Protein AF-A0A8T5MQ95-F1 (afdb_monomer_lite)

Secondary structure (DSSP, 8-state):
-PPPPHHHHHHHHHT--TT--HHHHHHHHHHHHHHT-GGG-TT-HHHHHHHHHHHHHHHHHHHTTTS-HHHHH--HHHHHHHHHHHH---HHHHHHHHHHHHT-SSHHHHHHHHHHHHHHTT--

Foldseek 3Di:
DPDDDPLVVLCVLLVHDPPDDLVSLVVSLLVLLQVLPLVNPPPCVLVSLLSNLSSVVSSVVSNVPHDPPVCVPDALVRVVVVCCVSRVQDPVNLVVQLVVQCPDPDPSSNVSSVVSCVSNVSVD

Sequence (124 aa):
MKKPSETDDYYERLGISKNASLDEIKGAYRKLAMVYHPDKNPGKENESKLEFIAVGEAYELLSGKGENKNYQNLNSEEKFDYFQKLFGITFEDMARITKMLSESDDERVRYLGKILKRTIGGLF

Structure (mmCIF, N/CA/C/O backbone):
data_AF-A0A8T5MQ95-F1
#
_entry.id   AF-A0A8T5MQ95-F1
#
loop_
_atom_site.group_PDB
_atom_site.id
_atom_site.type_symbol
_atom_site.label_atom_id
_atom_site.label_alt_id
_atom_site.label_comp_id
_atom_site.label_asym_id
_atom_site.label_entity_id
_atom_site.label_seq_id
_atom_site.pdbx_PDB_ins_code
_atom_site.Cartn_x
_atom_site.Cartn_y
_atom_site.Cartn_z
_atom_site.occupancy
_atom_site.B_iso_or_equiv
_atom_site.auth_seq_id
_atom_site.auth_comp_id
_atom_site.auth_asym_id
_atom_site.auth_atom_id
_atom_site.pdbx_PDB_model_num
ATOM 1 N N . MET A 1 1 ? -25.014 10.578 -13.116 1.00 38.22 1 MET A N 1
ATOM 2 C CA . MET A 1 1 ? -24.381 9.331 -12.635 1.00 38.22 1 MET A CA 1
ATOM 3 C C . MET A 1 1 ? -23.894 9.579 -11.216 1.00 38.22 1 MET A C 1
ATOM 5 O O . MET A 1 1 ? -23.172 10.548 -11.015 1.00 38.22 1 MET A O 1
ATOM 9 N N . LYS A 1 2 ? -24.361 8.812 -10.220 1.00 32.72 2 LYS A N 1
ATOM 10 C CA . LYS A 1 2 ? -23.822 8.899 -8.852 1.00 32.72 2 LYS A CA 1
ATOM 11 C C . LYS A 1 2 ? -22.369 8.430 -8.920 1.00 32.72 2 LYS A C 1
ATOM 13 O O . LYS A 1 2 ? -22.144 7.324 -9.398 1.00 32.72 2 LYS A O 1
ATOM 18 N N . LYS A 1 3 ? -21.408 9.266 -8.517 1.00 33.38 3 LYS A N 1
ATOM 19 C CA . LYS A 1 3 ? -20.031 8.801 -8.310 1.00 33.38 3 LYS A CA 1
ATOM 20 C C . LYS A 1 3 ? -20.117 7.663 -7.279 1.00 33.38 3 LYS A C 1
ATOM 22 O O . LYS A 1 3 ? -20.703 7.923 -6.222 1.00 33.38 3 LYS A O 1
ATOM 27 N N . PRO A 1 4 ? -19.652 6.435 -7.570 1.00 39.44 4 PRO A N 1
ATOM 28 C CA . PRO A 1 4 ? -19.453 5.464 -6.505 1.00 39.44 4 PRO A CA 1
ATOM 29 C C . PRO A 1 4 ? -18.586 6.153 -5.449 1.00 39.44 4 PRO A C 1
ATOM 31 O O . PRO A 1 4 ? -17.660 6.893 -5.790 1.00 39.44 4 PRO A O 1
ATOM 34 N N . SER A 1 5 ? -18.962 6.056 -4.174 1.00 48.75 5 SER A N 1
ATOM 35 C CA . SER A 1 5 ? -18.092 6.570 -3.117 1.00 48.75 5 SER A CA 1
ATOM 36 C C . SER A 1 5 ? -16.754 5.856 -3.262 1.00 48.75 5 SER A C 1
ATOM 38 O O . SER A 1 5 ? -16.769 4.633 -3.349 1.00 48.75 5 SER A O 1
ATOM 40 N N . GLU A 1 6 ? -15.638 6.585 -3.275 1.00 55.69 6 GLU A N 1
ATOM 41 C CA . GLU A 1 6 ? -14.278 6.049 -3.481 1.00 55.69 6 GLU A CA 1
ATOM 42 C C . GLU A 1 6 ? -14.005 4.777 -2.651 1.00 55.69 6 GLU A C 1
ATOM 44 O O . GLU A 1 6 ? -13.314 3.872 -3.095 1.00 55.69 6 GLU A O 1
ATOM 49 N N . THR A 1 7 ? -14.644 4.647 -1.483 1.00 57.78 7 THR A N 1
ATOM 50 C CA . THR A 1 7 ? -14.595 3.471 -0.605 1.00 57.78 7 THR A CA 1
ATOM 51 C C . THR A 1 7 ? -15.155 2.172 -1.183 1.00 57.78 7 THR A C 1
ATOM 53 O O . THR A 1 7 ? -14.647 1.111 -0.840 1.00 57.78 7 THR A O 1
ATOM 56 N N . ASP A 1 8 ? -16.194 2.224 -2.015 1.00 61.31 8 ASP A N 1
ATOM 57 C CA . ASP A 1 8 ? -16.818 1.027 -2.595 1.00 61.31 8 ASP A CA 1
ATOM 58 C C . ASP A 1 8 ? -15.908 0.385 -3.647 1.00 61.31 8 ASP A C 1
ATOM 60 O O . ASP A 1 8 ? -15.732 -0.834 -3.643 1.00 61.31 8 ASP A O 1
ATOM 64 N N . ASP A 1 9 ? -15.244 1.220 -4.448 1.00 69.94 9 ASP A N 1
ATOM 65 C CA . ASP A 1 9 ? -14.266 0.788 -5.446 1.00 69.94 9 ASP A CA 1
ATOM 66 C C . ASP A 1 9 ? -13.052 0.108 -4.782 1.00 69.94 9 ASP A C 1
ATOM 68 O O . ASP A 1 9 ? -12.449 -0.791 -5.364 1.00 69.94 9 ASP A O 1
ATOM 72 N N . TYR A 1 10 ? -12.696 0.474 -3.543 1.00 77.94 10 TYR A N 1
ATOM 73 C CA . TYR A 1 10 ? -11.583 -0.152 -2.817 1.00 77.94 10 TYR A CA 1
ATOM 74 C C . TYR A 1 10 ? -11.891 -1.568 -2.323 1.00 77.94 10 TYR A C 1
ATOM 76 O O . TYR A 1 10 ? -11.011 -2.428 -2.379 1.00 77.94 10 TYR A O 1
ATOM 84 N N . TYR A 1 11 ? -13.121 -1.845 -1.876 1.00 78.62 11 TYR A N 1
ATOM 85 C CA . TYR A 1 11 ? -13.511 -3.210 -1.494 1.00 78.62 11 TYR A CA 1
ATOM 86 C C . TYR A 1 11 ? -13.544 -4.128 -2.719 1.00 78.62 11 TYR A C 1
ATOM 88 O O . TYR A 1 11 ? -13.056 -5.256 -2.656 1.00 78.62 11 TYR A O 1
ATOM 96 N N . GLU A 1 12 ? -14.039 -3.619 -3.851 1.00 81.00 12 GLU A N 1
ATOM 97 C CA . GLU A 1 12 ? -14.033 -4.340 -5.126 1.00 81.00 12 GLU A CA 1
ATOM 98 C C . GLU A 1 12 ? -12.609 -4.582 -5.641 1.00 81.00 12 GLU A C 1
ATOM 100 O O . GLU A 1 12 ? -12.287 -5.705 -6.028 1.00 81.00 12 GLU A O 1
ATOM 105 N N . ARG A 1 13 ? -11.719 -3.583 -5.557 1.00 80.12 13 ARG A N 1
ATOM 106 C CA . ARG A 1 13 ? -10.292 -3.728 -5.907 1.00 80.12 13 ARG A CA 1
ATOM 107 C C . ARG A 1 13 ? -9.564 -4.746 -5.037 1.00 80.12 13 ARG A C 1
ATOM 109 O O . ARG A 1 13 ? -8.720 -5.482 -5.541 1.00 80.12 13 ARG A O 1
ATOM 116 N N . LEU A 1 14 ? -9.887 -4.809 -3.745 1.00 80.31 14 LEU A N 1
ATOM 117 C CA . LEU A 1 14 ? -9.362 -5.843 -2.852 1.00 80.31 14 LEU A CA 1
ATOM 118 C C . LEU A 1 14 ? -10.061 -7.202 -3.035 1.00 80.31 14 LEU A C 1
ATOM 120 O O . LEU A 1 14 ? -9.588 -8.206 -2.505 1.00 80.31 14 LEU A O 1
ATOM 124 N N . GLY A 1 15 ? -11.159 -7.263 -3.793 1.00 82.94 15 GLY A N 1
ATOM 125 C CA . GLY A 1 15 ? -11.932 -8.484 -4.017 1.00 82.94 15 GLY A CA 1
ATOM 126 C C . GLY A 1 15 ? -12.598 -9.014 -2.745 1.00 82.94 15 GLY A C 1
ATOM 127 O O . GLY A 1 15 ? -12.710 -10.227 -2.569 1.00 82.94 15 GLY A O 1
ATOM 128 N N . ILE A 1 16 ? -12.997 -8.120 -1.841 1.00 84.44 16 ILE A N 1
ATOM 129 C CA . ILE A 1 16 ? -13.565 -8.451 -0.529 1.00 84.44 16 ILE A CA 1
ATOM 130 C C . ILE A 1 16 ? -14.916 -7.767 -0.316 1.00 84.44 16 ILE A C 1
ATOM 132 O O . ILE A 1 16 ? -15.284 -6.811 -0.995 1.00 84.44 16 ILE A O 1
ATOM 136 N N . SER A 1 17 ? -15.675 -8.265 0.658 1.00 85.12 17 SER A N 1
ATOM 137 C CA . SER A 1 17 ? -16.956 -7.671 1.042 1.00 85.12 17 SER A CA 1
AT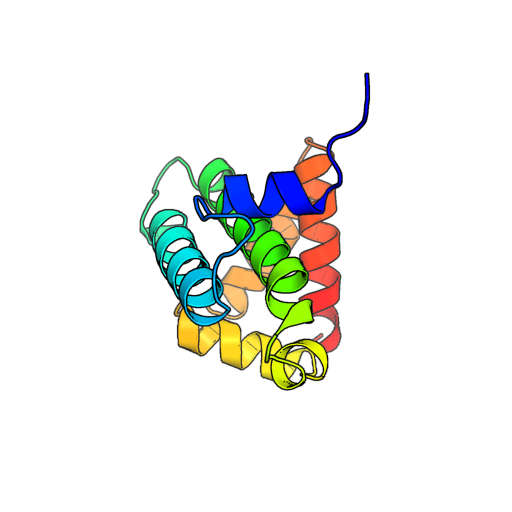OM 138 C C . SER A 1 17 ? -16.773 -6.291 1.683 1.00 85.12 17 SER A C 1
ATOM 140 O O . SER A 1 17 ? -15.810 -6.061 2.407 1.00 85.12 17 SER A O 1
ATOM 142 N N . LYS A 1 18 ? -17.759 -5.400 1.526 1.00 80.38 18 LYS A N 1
ATOM 143 C CA . LYS A 1 18 ? -17.823 -4.112 2.249 1.00 80.38 18 LYS A CA 1
ATOM 144 C C . LYS A 1 18 ? -17.905 -4.271 3.772 1.00 80.38 18 LYS A C 1
ATOM 146 O O . LYS A 1 18 ? -17.618 -3.331 4.505 1.00 80.38 18 LYS A O 1
ATOM 151 N N . ASN A 1 19 ? -18.298 -5.460 4.231 1.00 80.38 19 ASN A N 1
ATOM 152 C CA . ASN A 1 19 ? -18.332 -5.844 5.642 1.00 80.38 19 ASN A CA 1
ATOM 153 C C . ASN A 1 19 ? -17.084 -6.640 6.062 1.00 80.38 19 ASN A C 1
ATOM 155 O O . ASN A 1 19 ? -17.101 -7.259 7.123 1.00 80.38 19 ASN A O 1
ATOM 159 N N . ALA A 1 20 ? -16.047 -6.689 5.219 1.00 80.81 20 ALA A N 1
ATOM 160 C CA . ALA A 1 20 ? -14.826 -7.422 5.514 1.00 80.81 20 ALA A CA 1
ATOM 161 C C . ALA A 1 20 ? -14.187 -6.915 6.809 1.00 80.81 20 ALA A C 1
ATOM 163 O O . ALA A 1 20 ? -14.053 -5.712 7.049 1.00 80.81 20 ALA A O 1
ATOM 164 N N . SER A 1 21 ? -13.773 -7.869 7.632 1.00 81.62 21 SER A N 1
ATOM 165 C CA . SER A 1 21 ? -12.958 -7.627 8.809 1.00 81.62 21 SER A CA 1
ATOM 166 C C . SER A 1 21 ? -11.590 -7.068 8.417 1.00 81.62 21 SER A C 1
ATOM 168 O O . SER A 1 21 ? -11.107 -7.219 7.291 1.00 81.62 21 SER A O 1
ATOM 170 N N . LEU A 1 22 ? -10.913 -6.445 9.379 1.00 76.31 22 LEU A N 1
ATOM 171 C CA . LEU A 1 22 ? -9.564 -5.937 9.159 1.00 76.31 22 LEU A CA 1
ATOM 172 C C . LEU A 1 22 ? -8.580 -7.044 8.750 1.00 76.31 22 LEU A C 1
ATOM 174 O O . LEU A 1 22 ? -7.671 -6.798 7.956 1.00 76.31 22 LEU A O 1
ATOM 178 N N . ASP A 1 23 ? -8.760 -8.255 9.269 1.00 75.06 23 ASP A N 1
ATOM 179 C CA . ASP A 1 23 ? -7.913 -9.396 8.928 1.00 75.06 23 ASP A CA 1
ATOM 180 C C . ASP A 1 23 ? -8.133 -9.863 7.487 1.00 75.06 23 ASP A C 1
ATOM 182 O O . ASP A 1 23 ? -7.166 -10.212 6.806 1.00 75.06 23 ASP A O 1
ATOM 186 N N . GLU A 1 24 ? -9.366 -9.779 6.982 1.00 79.19 24 GLU A N 1
ATOM 187 C CA . GLU A 1 24 ? -9.685 -10.016 5.571 1.00 79.19 24 GLU A CA 1
ATOM 188 C C . GLU A 1 24 ? -9.099 -8.925 4.670 1.00 79.19 24 GLU A C 1
ATOM 190 O O . GLU A 1 24 ? -8.506 -9.245 3.642 1.00 79.19 24 GLU A O 1
ATOM 195 N N . ILE A 1 25 ? -9.162 -7.655 5.086 1.00 81.19 25 ILE A N 1
ATOM 196 C CA . ILE A 1 25 ? -8.530 -6.528 4.378 1.00 81.19 25 ILE A CA 1
ATOM 197 C C . ILE A 1 25 ? -7.005 -6.726 4.296 1.00 81.19 25 ILE A C 1
ATOM 199 O O . ILE A 1 25 ? -6.418 -6.632 3.217 1.00 81.19 25 ILE A O 1
ATOM 203 N N . LYS A 1 26 ? -6.353 -7.082 5.414 1.00 77.50 26 LYS A N 1
ATOM 204 C CA . LYS A 1 26 ? -4.914 -7.410 5.469 1.00 77.50 26 LYS A CA 1
ATOM 205 C C . LYS A 1 26 ? -4.576 -8.639 4.622 1.00 77.50 26 LYS A C 1
ATOM 207 O O . LYS A 1 26 ? -3.544 -8.670 3.954 1.00 77.50 26 LYS A O 1
ATOM 212 N N . GLY A 1 27 ? -5.416 -9.671 4.666 1.00 75.94 27 GLY A N 1
ATOM 213 C CA . GLY A 1 27 ? -5.249 -10.901 3.894 1.00 75.94 27 GLY A CA 1
ATOM 214 C C . GLY A 1 27 ? -5.328 -10.660 2.388 1.00 75.94 27 GLY A C 1
ATOM 215 O O . GLY A 1 27 ? -4.444 -11.100 1.653 1.00 75.94 27 GLY A O 1
ATOM 216 N N . ALA A 1 28 ? -6.341 -9.916 1.947 1.00 80.12 28 ALA A N 1
ATOM 217 C CA . ALA A 1 28 ? -6.542 -9.545 0.553 1.00 80.12 28 ALA A CA 1
ATOM 218 C C . ALA A 1 28 ? -5.406 -8.668 0.027 1.00 80.12 28 ALA A C 1
ATOM 220 O O . ALA A 1 28 ? -4.840 -8.972 -1.022 1.00 80.12 28 ALA A O 1
ATOM 221 N N . TYR A 1 29 ? -5.002 -7.659 0.804 1.00 80.50 29 TYR A N 1
ATOM 222 C CA . TYR A 1 29 ? -3.854 -6.817 0.486 1.00 80.50 29 TYR A CA 1
ATOM 223 C C . TYR A 1 29 ? -2.581 -7.642 0.270 1.00 80.50 29 TYR A C 1
ATOM 225 O O . TYR A 1 29 ? -1.980 -7.566 -0.798 1.00 80.50 29 TYR A O 1
ATOM 233 N N . ARG A 1 30 ? -2.209 -8.506 1.228 1.00 75.69 30 ARG A N 1
ATOM 234 C CA . ARG A 1 30 ? -1.020 -9.372 1.107 1.00 75.69 30 ARG A CA 1
ATOM 235 C C . ARG A 1 30 ? -1.079 -10.264 -0.132 1.00 75.69 30 ARG A C 1
ATOM 237 O O . ARG A 1 30 ? -0.092 -10.385 -0.852 1.00 75.69 30 ARG A O 1
ATOM 244 N N . LYS A 1 31 ? -2.238 -10.873 -0.396 1.00 76.12 31 LYS A N 1
ATOM 245 C CA . LYS A 1 31 ? -2.437 -11.758 -1.548 1.00 76.12 31 LYS A CA 1
ATOM 246 C C . LYS A 1 31 ? -2.253 -11.007 -2.866 1.00 76.12 31 LYS A C 1
ATOM 248 O O . LYS A 1 31 ? -1.511 -11.468 -3.727 1.00 76.12 31 LYS A O 1
ATOM 253 N N . LEU A 1 32 ? -2.908 -9.862 -3.019 1.00 78.44 32 LEU A N 1
ATOM 254 C CA . LEU A 1 32 ? -2.869 -9.076 -4.250 1.00 78.44 32 LEU A CA 1
ATOM 255 C C . LEU A 1 32 ? -1.510 -8.412 -4.461 1.00 78.44 32 LEU A C 1
ATOM 257 O O . LEU A 1 32 ? -0.990 -8.437 -5.567 1.00 78.44 32 LEU A O 1
ATOM 261 N N . ALA A 1 33 ? -0.872 -7.928 -3.401 1.00 73.56 33 ALA A N 1
ATOM 262 C CA . ALA A 1 33 ? 0.479 -7.389 -3.467 1.00 73.56 33 ALA A CA 1
ATOM 263 C C . ALA A 1 33 ? 1.516 -8.446 -3.904 1.00 73.56 33 ALA A C 1
ATOM 265 O O . ALA A 1 33 ? 2.432 -8.135 -4.660 1.00 73.56 33 ALA A O 1
ATOM 266 N N . MET A 1 34 ? 1.342 -9.718 -3.519 1.00 68.81 34 MET A N 1
ATOM 267 C CA . MET A 1 34 ? 2.154 -10.821 -4.053 1.00 68.81 34 MET A CA 1
ATOM 268 C C . MET A 1 34 ? 1.828 -11.153 -5.513 1.00 68.81 34 MET A C 1
ATOM 270 O O . MET A 1 34 ? 2.733 -11.514 -6.261 1.00 68.81 34 MET A O 1
ATOM 274 N N . VAL A 1 35 ? 0.555 -11.082 -5.915 1.00 73.06 35 VAL A N 1
ATOM 275 C CA . VAL A 1 35 ? 0.116 -11.339 -7.300 1.00 73.06 35 VAL A CA 1
ATOM 276 C C . VAL A 1 35 ? 0.640 -10.263 -8.241 1.00 73.06 35 VAL A C 1
ATOM 278 O O . VAL A 1 35 ? 1.082 -10.581 -9.337 1.00 73.06 35 VAL A O 1
ATOM 281 N N . TYR A 1 36 ? 0.645 -9.014 -7.791 1.00 75.50 36 TYR A N 1
ATOM 282 C CA . TYR A 1 36 ? 1.067 -7.852 -8.561 1.00 75.50 36 TYR A CA 1
ATOM 283 C C . TYR A 1 36 ? 2.532 -7.467 -8.327 1.00 75.50 36 TYR A C 1
ATOM 285 O O . TYR A 1 36 ? 2.980 -6.414 -8.777 1.00 75.50 36 TYR A O 1
ATOM 293 N N . HIS A 1 37 ? 3.309 -8.327 -7.663 1.00 70.88 37 HIS A N 1
ATOM 294 C CA . HIS A 1 37 ? 4.733 -8.086 -7.473 1.00 70.88 37 HIS A CA 1
ATOM 295 C C . HIS A 1 37 ? 5.451 -8.044 -8.836 1.00 70.88 37 HIS A C 1
ATOM 297 O O . HIS A 1 37 ? 5.244 -8.955 -9.650 1.00 70.88 37 HIS A O 1
ATOM 303 N N . PRO A 1 38 ? 6.309 -7.041 -9.104 1.00 65.69 38 PRO A N 1
ATOM 304 C CA . PRO A 1 38 ? 6.994 -6.903 -10.390 1.00 65.69 38 PRO A CA 1
ATOM 305 C C . PRO A 1 38 ? 7.841 -8.134 -10.746 1.00 65.69 38 PRO A C 1
ATOM 307 O O . PRO A 1 38 ? 7.793 -8.579 -11.888 1.00 65.69 38 PRO A O 1
ATOM 310 N N . ASP A 1 39 ? 8.506 -8.766 -9.771 1.00 69.25 39 ASP A N 1
ATOM 311 C CA . ASP A 1 39 ? 9.303 -9.985 -10.017 1.00 69.25 39 ASP A CA 1
ATOM 312 C C . ASP A 1 39 ? 8.478 -11.181 -10.505 1.00 69.25 39 ASP A C 1
ATOM 314 O O . ASP A 1 39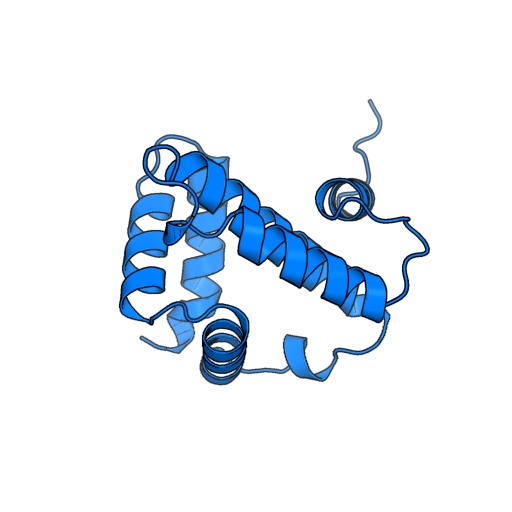 ? 9.009 -12.080 -11.153 1.00 69.25 39 ASP A O 1
ATOM 318 N N . LYS A 1 40 ? 7.177 -11.220 -10.192 1.00 67.06 40 LYS A N 1
ATOM 319 C CA . LYS A 1 40 ? 6.283 -12.306 -10.621 1.00 67.06 40 LYS A CA 1
ATOM 320 C C . LYS A 1 40 ? 5.577 -12.013 -11.943 1.00 67.06 40 LYS A C 1
ATOM 322 O O . LYS A 1 40 ? 4.895 -12.895 -12.458 1.00 67.06 40 LYS A O 1
ATOM 327 N N . ASN A 1 41 ? 5.754 -10.812 -12.497 1.00 74.56 41 ASN A N 1
ATOM 328 C CA . ASN A 1 41 ? 5.094 -10.362 -13.721 1.00 74.56 41 ASN A CA 1
ATOM 329 C C . ASN A 1 41 ? 6.095 -9.775 -14.733 1.00 74.56 41 ASN A C 1
ATOM 331 O O . ASN A 1 41 ? 5.976 -8.604 -15.113 1.00 74.56 41 ASN A O 1
ATOM 335 N N . PRO A 1 42 ? 7.077 -10.576 -15.192 1.00 73.06 42 PRO A N 1
ATOM 336 C CA . PRO A 1 42 ? 8.019 -10.127 -16.209 1.00 73.06 42 PRO A CA 1
ATOM 337 C C . PRO A 1 42 ? 7.279 -9.789 -17.515 1.00 73.06 42 PRO A C 1
ATOM 339 O O . PRO A 1 42 ? 6.472 -10.580 -18.007 1.00 73.06 42 PRO A O 1
ATOM 342 N N . GLY A 1 43 ? 7.538 -8.606 -18.072 1.00 74.00 43 GLY A N 1
ATOM 343 C CA . GLY A 1 43 ? 6.892 -8.079 -19.281 1.00 74.00 43 GLY A CA 1
ATOM 344 C C . GLY A 1 43 ? 5.547 -7.371 -19.063 1.00 74.00 43 GLY A C 1
ATOM 345 O O . GLY A 1 43 ? 4.976 -6.858 -20.026 1.00 74.00 43 GLY A O 1
ATOM 346 N N . LYS A 1 44 ? 5.030 -7.329 -17.827 1.00 75.50 44 LYS A N 1
ATOM 347 C CA . LYS A 1 44 ? 3.814 -6.584 -17.438 1.00 75.50 44 LYS A CA 1
ATOM 348 C C . LYS A 1 44 ? 4.049 -5.674 -16.239 1.00 75.50 44 LYS A C 1
ATOM 350 O O . LYS A 1 44 ? 3.126 -5.330 -15.503 1.00 75.50 44 LYS A O 1
ATOM 355 N N . GLU A 1 45 ? 5.290 -5.248 -16.047 1.00 71.56 45 GLU A N 1
ATOM 356 C CA . GLU A 1 45 ? 5.729 -4.524 -14.861 1.00 71.56 45 GLU A CA 1
ATOM 357 C C . GLU A 1 45 ? 4.902 -3.259 -14.628 1.00 71.56 45 GLU A C 1
ATOM 359 O O . GLU A 1 45 ? 4.660 -2.900 -13.482 1.00 71.56 45 GLU A O 1
ATOM 364 N N . ASN A 1 46 ? 4.449 -2.590 -15.690 1.00 67.62 46 ASN A N 1
ATOM 365 C CA . ASN A 1 46 ? 3.625 -1.390 -15.577 1.00 67.62 46 ASN A CA 1
ATOM 366 C C . ASN A 1 46 ? 2.232 -1.704 -15.021 1.00 67.62 46 ASN A C 1
ATOM 368 O O . ASN A 1 46 ? 1.850 -1.116 -14.016 1.00 67.62 46 ASN A O 1
ATOM 372 N N . GLU A 1 47 ? 1.506 -2.653 -15.615 1.00 72.06 47 GLU A N 1
ATOM 373 C CA . GLU A 1 47 ? 0.169 -3.062 -15.154 1.00 72.06 47 GLU A CA 1
ATOM 374 C C . GLU A 1 47 ? 0.222 -3.593 -13.719 1.00 72.06 47 GLU A C 1
ATOM 376 O O . GLU A 1 47 ? -0.543 -3.158 -12.861 1.00 72.06 47 GLU A O 1
ATOM 381 N N . SER A 1 48 ? 1.191 -4.461 -13.421 1.00 74.31 48 SER A N 1
ATOM 382 C CA . SER A 1 48 ? 1.365 -5.011 -12.077 1.00 74.31 48 SER A CA 1
ATOM 383 C C . SER A 1 48 ? 1.706 -3.932 -11.051 1.00 74.31 48 SER A C 1
ATOM 385 O O . SER A 1 48 ? 1.156 -3.938 -9.958 1.00 74.31 48 SER A O 1
ATOM 387 N N . LYS A 1 49 ? 2.528 -2.934 -11.393 1.00 69.00 49 LYS A N 1
ATOM 388 C CA . LYS A 1 49 ? 2.789 -1.811 -10.478 1.00 69.00 49 LYS A CA 1
ATOM 389 C C . LYS A 1 49 ? 1.540 -0.971 -10.219 1.00 69.00 49 LYS A C 1
ATOM 391 O O . LYS A 1 49 ? 1.340 -0.554 -9.084 1.00 69.00 49 LYS A O 1
ATOM 396 N N . LEU A 1 50 ? 0.700 -0.728 -11.226 1.00 73.12 50 LEU A N 1
ATOM 397 C CA . LEU A 1 50 ? -0.543 0.031 -11.033 1.00 73.12 50 LEU A CA 1
ATOM 398 C C . LEU A 1 50 ? -1.490 -0.667 -10.077 1.00 73.12 50 LEU A C 1
ATOM 400 O O . LEU A 1 50 ? -1.992 -0.040 -9.144 1.00 73.12 50 LEU A O 1
ATOM 404 N N . GLU A 1 51 ? -1.674 -1.965 -10.275 1.00 79.12 51 GLU A N 1
ATOM 405 C CA . GLU A 1 51 ? -2.510 -2.764 -9.396 1.00 79.12 51 GLU A CA 1
ATOM 406 C C . GLU A 1 51 ? -1.905 -2.874 -7.992 1.00 79.12 51 GLU A C 1
ATOM 408 O O . GLU A 1 51 ? -2.616 -2.708 -7.006 1.00 79.12 51 GLU A O 1
ATOM 413 N N . PHE A 1 52 ? -0.584 -3.036 -7.869 1.00 77.19 52 PHE A N 1
ATOM 414 C CA . PHE A 1 52 ? 0.099 -3.060 -6.572 1.00 77.19 52 PHE A CA 1
ATOM 415 C C . PHE A 1 52 ? -0.174 -1.792 -5.750 1.00 77.19 52 PHE A C 1
ATOM 417 O O . PHE A 1 52 ? -0.499 -1.869 -4.564 1.00 77.19 52 PHE A O 1
ATOM 424 N N . ILE A 1 53 ? -0.093 -0.618 -6.378 1.00 73.69 53 ILE A N 1
ATOM 425 C CA . ILE A 1 53 ? -0.285 0.657 -5.680 1.00 73.69 53 ILE A CA 1
ATOM 426 C C . ILE A 1 53 ? -1.761 0.905 -5.391 1.00 73.69 53 ILE A C 1
ATOM 428 O O . ILE A 1 53 ? -2.090 1.349 -4.296 1.00 73.69 53 ILE A O 1
ATOM 432 N N . ALA A 1 54 ? -2.653 0.579 -6.327 1.00 76.81 54 ALA A N 1
ATOM 433 C CA . ALA A 1 54 ? -4.089 0.690 -6.106 1.00 76.81 54 ALA A CA 1
ATOM 434 C C . ALA A 1 54 ? -4.572 -0.194 -4.947 1.00 76.81 54 ALA A C 1
ATOM 436 O O . ALA A 1 54 ? -5.438 0.203 -4.169 1.00 76.81 54 ALA A O 1
ATOM 437 N N . VAL A 1 55 ? -3.999 -1.391 -4.811 1.00 80.75 55 VAL A N 1
ATOM 438 C CA . VAL A 1 55 ? -4.273 -2.297 -3.691 1.00 80.75 55 VAL A CA 1
ATOM 439 C C . VAL A 1 55 ? -3.670 -1.744 -2.391 1.00 80.75 55 VAL A C 1
ATOM 441 O O . VAL A 1 55 ? -4.304 -1.845 -1.341 1.00 80.75 55 VAL A O 1
ATOM 444 N N . GLY A 1 56 ? -2.503 -1.095 -2.454 1.00 76.56 56 GLY A N 1
ATOM 445 C CA . GLY A 1 56 ? -1.933 -0.330 -1.340 1.00 76.56 56 GLY A CA 1
ATOM 446 C C . GLY A 1 56 ? -2.855 0.791 -0.858 1.00 76.56 56 GLY A C 1
ATOM 447 O O . GLY A 1 56 ? -3.184 0.841 0.321 1.00 76.56 56 GLY A O 1
ATOM 448 N N . GLU A 1 57 ? -3.350 1.633 -1.764 1.00 75.31 57 GLU A N 1
ATOM 449 C CA . GLU A 1 57 ? -4.286 2.724 -1.455 1.00 75.31 57 GLU A CA 1
ATOM 450 C C . GLU A 1 57 ? -5.596 2.203 -0.846 1.00 75.31 57 GLU A C 1
ATOM 452 O O . GLU A 1 57 ? -6.050 2.693 0.193 1.00 75.31 57 GLU A O 1
ATOM 457 N N . ALA A 1 58 ? -6.166 1.151 -1.441 1.00 80.12 58 ALA A N 1
ATOM 458 C CA . ALA A 1 58 ? -7.352 0.488 -0.915 1.00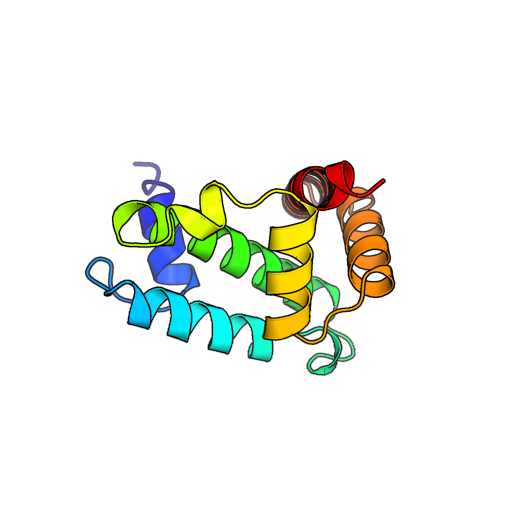 80.12 58 ALA A CA 1
ATOM 459 C C . ALA A 1 58 ? -7.120 -0.029 0.513 1.00 80.12 58 ALA A C 1
ATOM 461 O O . ALA A 1 58 ? -7.962 0.149 1.392 1.00 80.12 58 ALA A O 1
ATOM 462 N N . TYR A 1 59 ? -5.956 -0.626 0.774 1.00 79.50 59 TYR A N 1
ATOM 463 C CA . TYR A 1 59 ? -5.579 -1.068 2.109 1.00 79.50 59 TYR A CA 1
ATOM 464 C C . TYR A 1 59 ? -5.444 0.102 3.093 1.00 79.50 59 TYR A C 1
ATOM 466 O O . TYR A 1 59 ? -5.981 0.018 4.199 1.00 79.50 59 TYR A O 1
ATOM 474 N N . GLU A 1 60 ? -4.789 1.205 2.720 1.00 73.75 60 GLU A N 1
ATOM 475 C CA . GLU A 1 60 ? -4.621 2.373 3.599 1.00 73.75 60 GLU A CA 1
ATOM 476 C C . GLU A 1 60 ? -5.963 2.998 4.007 1.00 73.75 60 GLU A C 1
ATOM 478 O O . GLU A 1 60 ? -6.178 3.301 5.186 1.00 73.75 60 GLU A O 1
ATOM 483 N N . LEU A 1 61 ? -6.887 3.141 3.053 1.00 74.62 61 LEU A N 1
ATOM 484 C CA . LEU A 1 61 ? -8.195 3.754 3.287 1.00 74.62 61 LEU A CA 1
ATOM 485 C C . LEU A 1 61 ? -9.156 2.829 4.041 1.00 74.62 61 LEU A C 1
ATOM 487 O O . LEU A 1 61 ? -9.880 3.287 4.929 1.00 74.62 61 LEU A O 1
ATOM 491 N N . LEU A 1 62 ? -9.152 1.528 3.737 1.00 75.69 62 LEU A N 1
ATOM 492 C CA . LEU A 1 62 ? -10.062 0.566 4.364 1.00 75.69 62 LEU A CA 1
ATOM 493 C C . LEU A 1 62 ? -9.579 0.095 5.741 1.00 75.69 62 LEU A C 1
ATOM 495 O O . LEU A 1 62 ? -10.392 -0.110 6.644 1.00 75.69 62 LEU A O 1
ATOM 499 N N . SER A 1 63 ? -8.264 -0.005 5.959 1.00 69.75 63 SER A N 1
ATOM 500 C CA . SER A 1 63 ? -7.711 -0.349 7.279 1.00 69.75 63 SER A CA 1
ATOM 501 C C . SER A 1 63 ? -7.915 0.755 8.332 1.00 69.75 63 SER A C 1
ATOM 503 O O . SER A 1 63 ? -7.889 0.473 9.534 1.00 69.75 63 SER A O 1
ATOM 505 N N . GLY A 1 64 ? -8.207 1.988 7.895 1.00 61.62 64 GLY A N 1
ATOM 506 C CA . GLY A 1 64 ? -8.427 3.177 8.725 1.00 61.62 64 GLY A CA 1
ATOM 507 C C . GLY A 1 64 ? -9.717 3.213 9.559 1.00 61.62 64 GLY A C 1
ATOM 508 O O . GLY A 1 64 ? -9.927 4.183 10.283 1.00 61.62 64 GLY A O 1
ATOM 509 N N . LYS A 1 65 ? -10.581 2.187 9.509 1.00 51.78 65 LYS A N 1
ATOM 510 C CA . LYS A 1 65 ? -11.797 2.114 10.351 1.00 51.78 65 LYS A CA 1
ATOM 511 C C . LYS A 1 65 ? -11.734 1.119 11.511 1.00 51.78 65 LYS A C 1
ATOM 513 O O . LYS A 1 65 ? -12.588 1.187 12.388 1.00 51.78 65 LYS A O 1
ATOM 518 N N . GLY A 1 66 ? -10.756 0.215 11.530 1.00 46.41 66 GLY A N 1
ATOM 519 C CA . GLY A 1 66 ? -10.746 -0.913 12.466 1.00 46.41 66 GLY A CA 1
ATOM 520 C C . GLY A 1 66 ? -9.605 -0.870 13.466 1.00 46.41 66 GLY A C 1
ATOM 521 O O . GLY A 1 66 ? -9.826 -0.672 14.649 1.00 46.41 66 GLY A O 1
ATOM 522 N N . GLU A 1 67 ? -8.371 -1.082 13.015 1.00 44.97 67 GLU A N 1
ATOM 523 C CA . GLU A 1 67 ? -7.284 -1.414 13.946 1.00 44.97 67 GLU A CA 1
ATOM 524 C C . GLU A 1 67 ? -5.910 -1.356 13.268 1.00 44.97 67 GLU A C 1
ATOM 526 O O . GLU A 1 67 ? -5.111 -2.294 13.265 1.00 44.97 67 GLU A O 1
ATOM 531 N N . ASN A 1 68 ? -5.603 -0.213 12.664 1.00 50.56 68 ASN A N 1
ATOM 532 C CA . ASN A 1 68 ? -4.205 0.124 12.435 1.00 50.56 68 ASN A CA 1
ATOM 533 C C . ASN A 1 68 ? -3.958 1.620 12.628 1.00 50.56 68 ASN A C 1
ATOM 535 O O . ASN A 1 68 ? -3.349 2.286 11.795 1.00 50.56 68 ASN A O 1
ATOM 539 N N . LYS A 1 69 ? -4.387 2.141 13.791 1.00 48.28 69 LYS A N 1
ATOM 540 C CA . LYS A 1 69 ? -3.866 3.417 14.314 1.00 48.28 69 LYS A CA 1
ATOM 541 C C . LYS A 1 69 ? -2.337 3.446 14.234 1.00 48.28 69 LYS A C 1
ATOM 543 O O . LYS A 1 69 ? -1.778 4.487 13.937 1.00 48.28 69 LYS A O 1
ATOM 548 N N . ASN A 1 70 ? -1.683 2.294 14.400 1.00 54.78 70 ASN A N 1
ATOM 549 C CA . ASN A 1 70 ? -0.241 2.159 14.238 1.00 54.78 70 ASN A CA 1
ATOM 550 C C . ASN A 1 70 ? 0.200 2.487 12.810 1.00 54.78 70 ASN A C 1
ATOM 552 O O . ASN A 1 70 ? 0.945 3.439 12.671 1.00 54.78 70 ASN A O 1
ATOM 556 N N . TYR A 1 71 ? -0.313 1.818 11.763 1.00 57.91 71 TYR A N 1
ATOM 557 C CA . TYR A 1 71 ? 0.098 2.080 10.368 1.00 57.91 71 TYR A CA 1
ATOM 558 C C . TYR A 1 71 ? -0.096 3.543 9.933 1.00 57.91 71 TYR A C 1
ATOM 560 O O . TYR A 1 71 ? 0.781 4.113 9.291 1.00 57.91 71 TYR A O 1
ATOM 568 N N . GLN A 1 72 ? -1.214 4.182 10.299 1.00 59.00 72 GLN A N 1
ATOM 569 C CA . GLN A 1 72 ? -1.418 5.597 9.962 1.00 59.00 72 GLN A CA 1
ATOM 570 C C . GLN A 1 72 ? -0.482 6.539 10.734 1.00 59.00 72 GLN A C 1
ATOM 572 O O . GLN A 1 72 ? -0.041 7.536 10.163 1.00 59.00 72 GLN A O 1
ATOM 577 N N . ASN A 1 73 ? -0.142 6.192 11.980 1.00 67.31 73 ASN A N 1
ATOM 578 C CA . ASN A 1 73 ? 0.795 6.940 12.820 1.00 67.31 73 ASN A CA 1
ATOM 579 C C . ASN A 1 73 ? 2.270 6.601 12.551 1.00 67.31 73 ASN A C 1
ATOM 581 O O . ASN A 1 73 ? 3.134 7.286 13.092 1.00 67.31 73 ASN A O 1
ATOM 585 N N . LEU A 1 74 ? 2.560 5.572 11.744 1.00 71.75 74 LEU A N 1
ATOM 586 C CA . LEU A 1 74 ? 3.926 5.234 11.362 1.00 71.75 74 LEU A CA 1
ATOM 587 C C . LEU A 1 74 ? 4.530 6.386 10.559 1.00 71.75 74 LEU A C 1
ATOM 589 O O . LEU A 1 74 ? 3.903 6.936 9.640 1.00 71.75 74 LEU A O 1
ATOM 593 N N . ASN A 1 75 ? 5.770 6.722 10.886 1.00 76.12 75 ASN A N 1
ATOM 594 C CA . ASN A 1 75 ? 6.565 7.623 10.070 1.00 76.12 75 ASN A CA 1
ATOM 595 C C . ASN A 1 75 ? 6.961 6.937 8.741 1.00 76.12 75 ASN A C 1
ATOM 597 O O . ASN A 1 75 ? 6.705 5.749 8.524 1.00 76.12 75 ASN A O 1
ATOM 601 N N . SER A 1 76 ? 7.551 7.689 7.809 1.00 71.56 76 SER A N 1
ATOM 602 C CA . SER A 1 76 ? 7.934 7.158 6.492 1.00 71.56 76 SER A CA 1
ATOM 603 C C . SER A 1 76 ? 8.891 5.963 6.568 1.00 71.56 76 SER A C 1
ATOM 605 O O . SER A 1 76 ? 8.763 5.047 5.760 1.00 71.56 76 SER A O 1
ATOM 607 N N . GLU A 1 77 ? 9.795 5.942 7.548 1.00 74.81 77 GLU A N 1
ATOM 608 C CA . GLU A 1 77 ? 10.763 4.862 7.764 1.00 74.81 77 GLU A CA 1
ATOM 609 C C . GLU A 1 77 ? 10.082 3.589 8.253 1.00 74.81 77 GLU A C 1
ATOM 611 O O . GLU A 1 77 ? 10.293 2.517 7.699 1.00 74.81 77 GLU A O 1
ATOM 616 N N . GLU A 1 78 ? 9.187 3.707 9.228 1.00 78.12 78 GLU A N 1
ATOM 617 C CA . GLU A 1 78 ? 8.441 2.572 9.765 1.00 78.12 78 GLU A CA 1
ATOM 618 C C . GLU A 1 78 ? 7.458 1.999 8.738 1.00 78.12 78 GLU A C 1
ATOM 620 O O . GLU A 1 78 ? 7.281 0.783 8.651 1.00 78.12 78 GLU A O 1
ATOM 625 N N . LYS A 1 79 ? 6.831 2.859 7.922 1.00 73.38 79 LYS A N 1
ATOM 626 C CA . LYS A 1 79 ? 6.026 2.408 6.779 1.00 73.38 79 LYS A CA 1
ATOM 627 C C . LYS A 1 79 ? 6.901 1.649 5.796 1.00 73.38 79 LYS A C 1
ATOM 629 O O . LYS A 1 79 ? 6.509 0.576 5.349 1.00 73.38 79 LYS A O 1
ATOM 634 N N . PHE A 1 80 ? 8.084 2.170 5.487 1.00 72.88 80 PHE A N 1
ATOM 635 C CA . PHE A 1 80 ? 9.011 1.516 4.578 1.00 72.88 80 PHE A CA 1
ATOM 636 C C . PHE A 1 80 ? 9.528 0.176 5.123 1.00 72.88 80 PHE A C 1
ATOM 638 O O . PHE A 1 80 ? 9.458 -0.805 4.393 1.00 72.88 80 PHE A O 1
ATOM 645 N N . ASP A 1 81 ? 9.928 0.077 6.395 1.00 74.44 81 ASP A N 1
ATOM 646 C CA . ASP A 1 81 ? 10.306 -1.196 7.039 1.00 74.44 81 ASP A CA 1
ATOM 647 C C . ASP A 1 81 ? 9.139 -2.195 7.026 1.00 74.44 81 ASP A C 1
ATOM 649 O O . ASP A 1 81 ? 9.314 -3.378 6.733 1.00 74.44 81 ASP A O 1
ATOM 653 N N . TYR A 1 82 ? 7.915 -1.717 7.261 1.00 72.44 82 TYR A N 1
ATOM 654 C CA . TYR A 1 82 ? 6.710 -2.534 7.149 1.00 72.44 82 TYR A CA 1
ATOM 655 C C . TYR A 1 82 ? 6.495 -3.058 5.718 1.00 72.44 82 TYR A C 1
ATOM 657 O O . TYR A 1 82 ? 6.225 -4.247 5.537 1.00 72.44 82 TYR A O 1
ATOM 665 N N . PHE A 1 83 ? 6.661 -2.214 4.695 1.00 68.69 83 PHE A N 1
ATOM 666 C CA . PHE A 1 83 ? 6.610 -2.621 3.285 1.00 68.69 83 PHE A CA 1
ATOM 667 C C . PHE A 1 83 ? 7.743 -3.591 2.926 1.00 68.69 83 PHE A C 1
ATOM 669 O O . PHE A 1 83 ? 7.495 -4.616 2.292 1.00 68.69 83 PHE A O 1
ATOM 676 N N . GLN A 1 84 ? 8.970 -3.314 3.362 1.00 72.19 84 GLN A N 1
ATOM 677 C CA . GLN A 1 84 ? 10.136 -4.155 3.118 1.00 72.19 84 GLN A CA 1
ATOM 678 C C . GLN A 1 84 ? 9.946 -5.544 3.739 1.00 72.19 84 GLN A C 1
ATOM 680 O O . GLN A 1 84 ? 10.145 -6.550 3.060 1.00 72.19 84 GLN A O 1
ATOM 685 N N . LYS A 1 85 ? 9.476 -5.628 4.991 1.00 69.31 85 LYS A N 1
ATOM 686 C CA . LYS A 1 85 ? 9.171 -6.905 5.664 1.00 69.31 85 LYS A CA 1
ATOM 687 C C . LYS A 1 85 ? 8.030 -7.674 5.013 1.00 69.31 85 LYS A C 1
ATOM 689 O O . LYS A 1 85 ? 8.058 -8.902 5.008 1.00 69.31 85 LYS A O 1
ATOM 694 N N . LEU A 1 86 ? 7.014 -6.981 4.504 1.00 62.94 86 LEU A N 1
ATOM 695 C CA . LEU A 1 86 ? 5.856 -7.631 3.894 1.00 62.94 86 LEU A CA 1
ATOM 696 C C . LEU A 1 86 ? 6.101 -8.109 2.464 1.00 62.94 86 LEU A C 1
ATOM 698 O O . LEU A 1 86 ? 5.537 -9.130 2.074 1.00 62.94 86 LEU A O 1
ATOM 702 N N . PHE A 1 87 ? 6.896 -7.375 1.687 1.00 63.09 87 PHE A N 1
ATOM 703 C CA . PHE A 1 87 ? 7.003 -7.587 0.241 1.00 63.09 87 PHE A CA 1
ATOM 704 C C . PHE A 1 87 ? 8.408 -7.932 -0.236 1.00 63.09 87 PHE A C 1
ATOM 706 O O . PHE A 1 87 ? 8.558 -8.321 -1.387 1.00 63.09 87 PHE A O 1
ATOM 713 N N . GLY A 1 88 ? 9.428 -7.811 0.616 1.00 65.00 88 GLY A N 1
ATOM 714 C CA . GLY A 1 88 ? 10.822 -8.000 0.211 1.00 65.00 88 GLY A CA 1
ATOM 715 C C . GLY A 1 88 ? 11.311 -6.945 -0.784 1.00 65.00 88 GLY A C 1
ATOM 716 O O . GLY A 1 88 ? 12.350 -7.136 -1.405 1.00 65.00 88 GLY A O 1
ATOM 717 N N . ILE A 1 89 ? 10.567 -5.847 -0.946 1.00 69.94 89 ILE A N 1
ATOM 718 C CA . ILE A 1 89 ? 10.898 -4.759 -1.864 1.00 69.94 89 ILE A CA 1
ATOM 719 C C . ILE A 1 89 ? 12.028 -3.934 -1.251 1.00 69.94 89 ILE A C 1
ATOM 721 O O . ILE A 1 89 ? 11.948 -3.521 -0.092 1.00 69.94 89 ILE A O 1
ATOM 725 N N . THR A 1 90 ? 13.075 -3.688 -2.035 1.00 76.94 90 THR A N 1
ATOM 726 C CA . THR A 1 90 ? 14.210 -2.867 -1.603 1.00 76.94 90 THR A CA 1
ATOM 727 C C . THR A 1 90 ? 13.919 -1.374 -1.742 1.00 76.94 90 THR A C 1
ATOM 729 O O . THR A 1 90 ? 12.958 -0.940 -2.388 1.00 76.94 90 THR A O 1
ATOM 732 N N . PHE A 1 91 ? 14.772 -0.554 -1.138 1.00 74.25 91 PHE A N 1
ATOM 733 C CA . PHE A 1 91 ? 14.662 0.895 -1.261 1.00 74.25 91 PHE A CA 1
ATOM 734 C C . PHE A 1 91 ? 14.910 1.341 -2.704 1.00 74.25 91 PHE A C 1
ATOM 736 O O . PHE A 1 91 ? 14.186 2.182 -3.2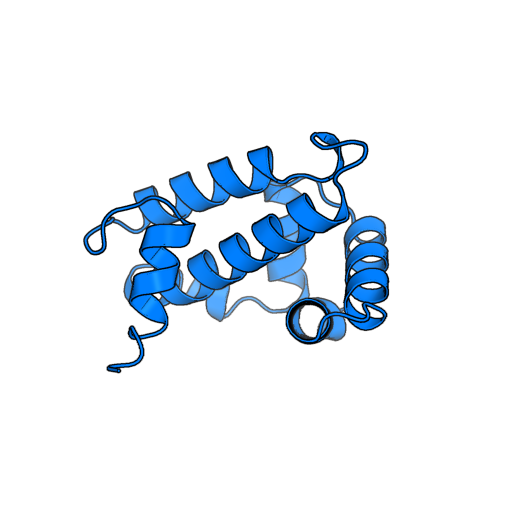39 1.00 74.25 91 PHE A O 1
ATOM 743 N N . GLU A 1 92 ? 15.876 0.711 -3.366 1.00 76.38 92 GLU A N 1
ATOM 744 C CA . GLU A 1 92 ? 16.216 0.916 -4.769 1.00 76.38 92 GLU A CA 1
ATOM 745 C C . GLU A 1 92 ? 15.033 0.592 -5.688 1.00 76.38 92 GLU A C 1
ATOM 747 O O . GLU A 1 92 ? 14.745 1.350 -6.620 1.00 76.38 92 GLU A O 1
ATOM 752 N N . ASP A 1 93 ? 14.301 -0.487 -5.400 1.00 72.25 93 ASP A N 1
ATOM 753 C CA . ASP A 1 93 ? 13.089 -0.840 -6.138 1.00 72.25 93 ASP A CA 1
ATOM 754 C C . ASP A 1 93 ? 12.013 0.234 -5.983 1.00 72.25 93 ASP A C 1
ATOM 756 O O . ASP A 1 93 ? 11.445 0.687 -6.981 1.00 72.25 93 ASP A O 1
ATOM 760 N N . MET A 1 94 ? 11.776 0.704 -4.756 1.00 71.56 94 MET A N 1
ATOM 761 C CA . MET A 1 94 ? 10.811 1.775 -4.486 1.00 71.56 94 MET A CA 1
ATOM 762 C C . MET A 1 94 ? 11.203 3.094 -5.154 1.00 71.56 94 MET A C 1
ATOM 764 O O . MET A 1 94 ? 10.346 3.766 -5.738 1.00 71.56 94 MET A O 1
ATOM 768 N N . ALA A 1 95 ? 12.486 3.456 -5.134 1.00 76.25 95 ALA A N 1
ATOM 769 C CA . ALA A 1 95 ? 13.001 4.646 -5.804 1.00 76.25 95 ALA A CA 1
ATOM 770 C C . ALA A 1 95 ? 12.826 4.550 -7.329 1.00 76.25 95 ALA A C 1
ATOM 772 O O . ALA A 1 95 ? 12.331 5.486 -7.967 1.00 76.25 95 ALA A O 1
ATOM 773 N N . ARG A 1 96 ? 13.151 3.390 -7.917 1.00 74.00 96 ARG A N 1
ATOM 774 C CA . ARG A 1 96 ? 12.971 3.121 -9.350 1.00 74.00 96 ARG A CA 1
ATOM 775 C C . ARG A 1 96 ? 11.500 3.185 -9.754 1.00 74.00 96 ARG A C 1
ATOM 777 O O . ARG A 1 96 ? 11.172 3.811 -10.761 1.00 74.00 96 ARG A O 1
ATOM 784 N N . ILE A 1 97 ? 10.616 2.567 -8.971 1.00 69.31 97 ILE A N 1
ATOM 785 C CA . ILE A 1 97 ? 9.165 2.567 -9.203 1.00 69.31 97 ILE A CA 1
ATOM 786 C C . ILE A 1 97 ? 8.621 3.993 -9.126 1.00 69.31 97 ILE A C 1
ATOM 788 O O . ILE A 1 97 ? 7.940 4.440 -10.044 1.00 69.31 97 ILE A O 1
ATOM 792 N N . THR A 1 98 ? 8.978 4.743 -8.086 1.00 73.31 98 THR A N 1
ATOM 793 C CA . THR A 1 98 ? 8.506 6.120 -7.890 1.00 73.31 98 THR A CA 1
ATOM 794 C C . THR A 1 98 ? 8.908 7.034 -9.043 1.00 73.31 98 THR A C 1
ATOM 796 O O . THR A 1 98 ? 8.082 7.815 -9.528 1.00 73.31 98 THR A O 1
ATOM 799 N N . LYS A 1 99 ? 10.153 6.913 -9.523 1.00 78.38 99 LYS A N 1
ATOM 800 C CA . LYS A 1 99 ? 10.633 7.644 -10.701 1.00 78.38 99 LYS A CA 1
ATOM 801 C C . LYS A 1 99 ? 9.824 7.280 -11.948 1.00 78.38 99 LYS A C 1
ATOM 803 O O . LYS A 1 99 ? 9.264 8.164 -12.587 1.00 78.38 99 LYS A O 1
ATOM 808 N N . MET A 1 100 ? 9.686 5.986 -12.227 1.00 76.12 100 MET A N 1
ATOM 809 C CA . MET A 1 100 ? 8.981 5.479 -13.406 1.00 76.12 100 MET A CA 1
ATOM 810 C C . MET A 1 100 ? 7.512 5.924 -13.459 1.00 76.12 100 MET A C 1
ATOM 812 O O . MET A 1 100 ? 7.015 6.315 -14.509 1.00 76.12 100 MET A O 1
ATOM 816 N N . LEU A 1 101 ? 6.810 5.896 -12.323 1.00 73.69 101 LEU A N 1
ATOM 817 C CA . LEU A 1 101 ? 5.416 6.335 -12.248 1.00 73.69 101 LEU A CA 1
ATOM 818 C C . LEU A 1 101 ? 5.286 7.845 -12.444 1.00 73.69 101 LEU A C 1
ATOM 820 O O . LEU A 1 101 ? 4.383 8.302 -13.137 1.00 73.69 101 LEU A O 1
ATOM 824 N N . SER A 1 102 ? 6.200 8.616 -11.848 1.00 76.69 102 SER A N 1
ATOM 825 C CA . SER A 1 102 ? 6.217 10.080 -11.961 1.00 76.69 102 SER A CA 1
ATOM 826 C C . SER A 1 102 ? 6.474 10.558 -13.395 1.00 76.69 102 SER A C 1
ATOM 828 O O . SER A 1 102 ? 6.047 11.655 -13.746 1.00 76.69 102 SER A O 1
ATOM 830 N N . GLU A 1 103 ? 7.147 9.737 -14.203 1.00 81.19 103 GLU A N 1
ATOM 831 C CA . GLU A 1 103 ? 7.493 9.996 -15.606 1.00 81.19 103 GLU A CA 1
ATOM 832 C C . GLU A 1 103 ? 6.478 9.407 -16.607 1.00 81.19 103 GLU A C 1
ATOM 834 O O . GLU A 1 103 ? 6.619 9.627 -17.805 1.00 81.19 103 GLU A O 1
ATOM 839 N N . SER A 1 104 ? 5.449 8.683 -16.149 1.00 77.62 104 SER A N 1
ATOM 840 C CA . SER A 1 104 ? 4.436 8.083 -17.033 1.00 77.62 104 SER A CA 1
ATOM 841 C C . SER A 1 104 ? 3.611 9.137 -17.779 1.00 77.62 104 SER A C 1
ATOM 843 O O . SER A 1 104 ? 3.330 10.203 -17.235 1.00 77.62 104 SER A O 1
ATOM 845 N N . ASP A 1 105 ? 3.151 8.831 -18.996 1.00 76.69 105 ASP A N 1
ATOM 846 C CA . ASP A 1 105 ? 2.232 9.690 -19.757 1.00 76.69 105 ASP A CA 1
ATOM 847 C C . ASP A 1 105 ? 0.780 9.624 -19.256 1.00 76.69 105 ASP A C 1
ATOM 849 O O . ASP A 1 105 ? -0.002 10.560 -19.459 1.00 76.69 105 ASP A O 1
ATOM 853 N N . ASP A 1 106 ? 0.435 8.559 -18.533 1.00 74.00 106 ASP A N 1
ATOM 854 C CA . ASP A 1 106 ? -0.885 8.364 -17.943 1.00 74.00 106 ASP A CA 1
ATOM 855 C C . ASP A 1 106 ? -1.009 9.145 -16.620 1.00 74.00 106 ASP A C 1
ATOM 857 O O . ASP A 1 106 ? -0.207 9.024 -15.689 1.00 74.00 106 ASP A O 1
ATOM 861 N N . GLU A 1 107 ? -2.037 9.990 -16.541 1.00 71.69 107 GLU A N 1
ATOM 862 C CA . GLU A 1 107 ? -2.291 10.879 -15.408 1.00 71.69 107 GLU A CA 1
ATOM 863 C C . GLU A 1 107 ? -2.547 10.133 -14.093 1.00 71.69 107 GLU A C 1
ATOM 865 O O . GLU A 1 107 ? -2.073 10.575 -13.042 1.00 71.69 107 GLU A O 1
ATOM 870 N N . ARG A 1 108 ? -3.230 8.984 -14.142 1.00 66.38 108 ARG A N 1
ATOM 871 C CA . ARG A 1 108 ? -3.480 8.151 -12.958 1.00 66.38 108 ARG A CA 1
ATOM 872 C C . ARG A 1 108 ? -2.171 7.568 -12.454 1.00 66.38 108 ARG A C 1
ATOM 874 O O . ARG A 1 108 ? -1.888 7.616 -11.262 1.00 66.38 108 ARG A O 1
ATOM 881 N N . VAL A 1 109 ? -1.328 7.105 -13.369 1.00 66.69 109 VAL A N 1
ATOM 882 C CA . VAL A 1 109 ? -0.009 6.546 -13.050 1.00 66.69 109 VAL A CA 1
ATOM 883 C C . VAL A 1 109 ? 0.907 7.597 -12.423 1.00 66.69 109 VAL A C 1
ATOM 885 O O . VAL A 1 109 ? 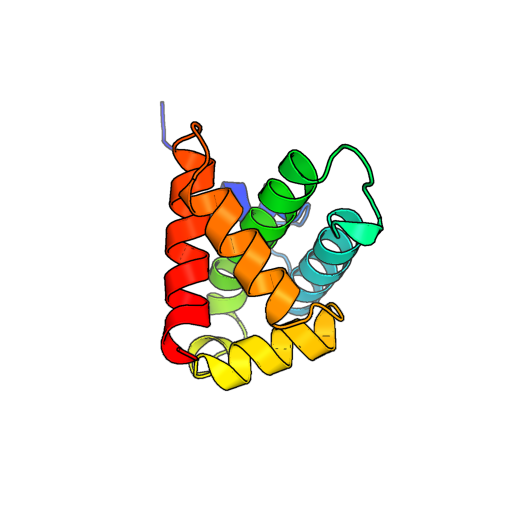1.534 7.342 -11.394 1.00 66.69 109 VAL A O 1
ATOM 888 N N . ARG A 1 110 ? 0.917 8.819 -12.967 1.00 75.25 110 ARG A N 1
ATOM 889 C CA . ARG A 1 110 ? 1.641 9.948 -12.360 1.00 75.25 110 ARG A CA 1
ATOM 890 C C . ARG A 1 110 ? 1.120 10.320 -10.983 1.00 75.25 110 ARG A C 1
ATOM 892 O O . ARG A 1 110 ? 1.913 10.687 -10.116 1.00 75.25 110 ARG A O 1
ATOM 899 N N . TYR A 1 111 ? -0.192 10.268 -10.768 1.00 72.25 111 TYR A N 1
ATOM 900 C CA . TYR A 1 111 ? -0.789 10.535 -9.461 1.00 72.25 111 TYR A CA 1
ATOM 901 C C . TYR A 1 111 ? -0.310 9.525 -8.409 1.00 72.25 111 TYR A C 1
ATOM 903 O O . TYR A 1 111 ? 0.149 9.930 -7.340 1.00 72.25 111 TYR A O 1
ATOM 911 N N . LEU A 1 112 ? -0.282 8.238 -8.762 1.00 64.88 112 LEU A N 1
ATOM 912 C CA . LEU A 1 112 ? 0.277 7.179 -7.920 1.00 64.88 112 LEU A CA 1
ATOM 913 C C . LEU A 1 112 ? 1.769 7.403 -7.623 1.00 64.88 112 LEU A C 1
ATOM 915 O O . LEU A 1 112 ? 2.200 7.269 -6.477 1.00 64.88 112 LEU A O 1
ATOM 919 N N . GLY A 1 113 ? 2.547 7.844 -8.618 1.00 69.81 113 GLY A N 1
ATOM 920 C CA . GLY A 1 113 ? 3.944 8.246 -8.428 1.00 69.81 113 GLY A CA 1
ATOM 921 C C . GLY A 1 113 ? 4.117 9.387 -7.419 1.00 69.81 113 GLY A C 1
ATOM 922 O O . GLY A 1 113 ? 5.012 9.337 -6.577 1.00 69.81 113 GLY A O 1
ATOM 923 N N . LYS A 1 114 ? 3.229 10.391 -7.431 1.00 76.81 114 LYS A N 1
ATOM 924 C CA . LYS A 1 114 ? 3.239 11.499 -6.455 1.00 76.81 114 LYS A CA 1
ATOM 925 C C . LYS A 1 114 ? 2.906 11.037 -5.035 1.00 76.81 114 LYS A C 1
ATOM 927 O O . LYS A 1 114 ? 3.487 11.570 -4.089 1.00 76.81 114 LYS A O 1
ATOM 932 N N . ILE A 1 115 ? 1.988 10.081 -4.881 1.00 70.06 115 ILE A N 1
ATOM 933 C CA . ILE A 1 115 ? 1.640 9.498 -3.575 1.00 70.06 115 ILE A CA 1
ATOM 934 C C . ILE A 1 115 ? 2.830 8.720 -3.023 1.00 70.06 115 ILE A C 1
ATOM 936 O O . ILE A 1 115 ? 3.301 9.028 -1.933 1.00 70.06 115 ILE A O 1
ATOM 940 N N . LEU A 1 116 ? 3.382 7.794 -3.810 1.00 69.31 116 LEU A N 1
ATOM 941 C CA . LEU A 1 116 ? 4.574 7.031 -3.437 1.00 69.31 116 LEU A CA 1
ATOM 942 C C . LEU A 1 116 ? 5.731 7.945 -3.053 1.00 69.31 116 LEU A C 1
ATOM 944 O O . LEU A 1 116 ? 6.337 7.752 -2.003 1.00 69.31 116 LEU A O 1
ATOM 948 N N . LYS A 1 117 ? 5.973 8.998 -3.844 1.00 75.50 117 LYS A N 1
ATOM 949 C CA . LYS A 1 117 ? 6.994 10.008 -3.556 1.00 75.50 117 LYS A CA 1
ATOM 950 C C . LYS A 1 117 ? 6.757 10.736 -2.234 1.00 75.50 117 LYS A C 1
ATOM 952 O O . LYS A 1 117 ? 7.727 11.109 -1.595 1.00 75.50 117 LYS A O 1
ATOM 957 N N . ARG A 1 118 ? 5.510 10.946 -1.801 1.00 72.88 118 ARG A N 1
ATOM 958 C CA . ARG A 1 118 ? 5.212 11.488 -0.462 1.00 72.88 118 ARG A CA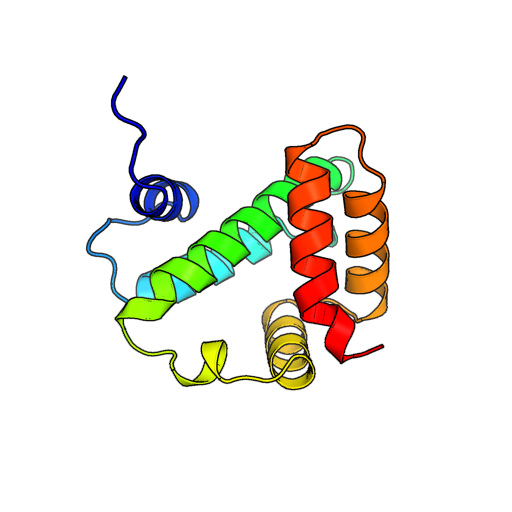 1
ATOM 959 C C . ARG A 1 118 ? 5.469 10.466 0.638 1.00 72.88 118 ARG A C 1
ATOM 961 O O . ARG A 1 118 ? 5.987 10.842 1.682 1.00 72.88 118 ARG A O 1
ATOM 968 N N . THR A 1 119 ? 5.141 9.201 0.396 1.00 64.50 119 THR A N 1
ATOM 969 C CA . THR A 1 119 ? 5.349 8.113 1.359 1.00 64.50 119 THR A CA 1
ATOM 970 C C . THR A 1 119 ? 6.833 7.882 1.627 1.00 64.50 119 THR A C 1
ATOM 972 O O . THR A 1 119 ? 7.233 7.849 2.789 1.00 64.50 119 THR A O 1
ATOM 975 N N . ILE A 1 120 ? 7.656 7.800 0.575 1.00 64.31 120 ILE A N 1
ATOM 976 C CA . ILE A 1 120 ? 9.111 7.614 0.696 1.00 64.31 120 ILE A CA 1
ATOM 977 C C . ILE A 1 120 ? 9.884 8.928 0.827 1.00 64.31 120 ILE A C 1
ATOM 979 O O . ILE A 1 120 ? 11.027 8.915 1.246 1.00 64.31 120 ILE A O 1
ATOM 983 N N . GLY A 1 121 ? 9.299 10.074 0.479 1.00 60.59 121 GLY A N 1
ATOM 984 C CA . GLY A 1 121 ? 9.983 11.374 0.479 1.00 60.59 121 GLY A CA 1
ATOM 985 C C . GLY A 1 121 ? 10.348 11.908 1.862 1.00 60.59 121 GLY A C 1
ATOM 986 O O . GLY A 1 121 ? 11.086 12.877 1.937 1.00 60.59 121 GLY A O 1
ATOM 987 N N . GLY A 1 122 ? 9.859 11.288 2.940 1.00 59.09 122 GLY A N 1
ATOM 988 C CA . GLY A 1 122 ? 10.374 11.513 4.295 1.00 59.09 122 GLY A CA 1
ATOM 989 C C . GLY A 1 122 ? 11.668 10.746 4.608 1.00 59.09 122 GLY A C 1
ATOM 990 O O . GLY A 1 122 ? 12.217 10.937 5.686 1.00 59.09 122 GLY A O 1
ATOM 991 N N . LEU A 1 123 ? 12.128 9.874 3.700 1.00 55.03 123 LEU A N 1
ATOM 992 C CA . LEU A 1 123 ? 13.366 9.082 3.805 1.00 55.03 123 LEU A CA 1
ATOM 993 C C . LEU A 1 123 ? 14.533 9.670 2.995 1.00 55.03 123 LEU A C 1
ATOM 995 O O . LEU A 1 123 ? 15.622 9.101 3.019 1.00 55.03 123 LEU A O 1
ATOM 999 N N . PHE A 1 124 ? 14.304 10.764 2.260 1.00 49.09 124 PHE A N 1
ATOM 1000 C CA . PHE A 1 124 ? 15.292 11.450 1.420 1.00 49.09 124 PHE A CA 1
ATOM 1001 C C . PHE A 1 124 ? 15.553 12.872 1.911 1.00 49.09 124 PHE A C 1
ATOM 1003 O O . PHE A 1 124 ? 14.586 13.522 2.368 1.00 49.09 124 PHE A O 1
#

pLDDT: mean 70.25, std 10.47, range [32.72, 85.12]

Radius of gyration: 14.32 Å; chains: 1; bounding box: 41×24×34 Å